Protein AF-A0A1V3NN03-F1 (afdb_monomer)

Secondary structure (DSSP, 8-state):
-HHHHHHHHHHHHHHHHHHHHHHHHHHHHHHHHHHHHHHHHHHHHHHHHHHHHHHHHTTHHHHHHHHHHS--PPPPTTS------

Organism: NCBI:txid108003

Nearest PDB structures (foldseek):
  8bh1-assembly1_D  TM=6.614E-01  e=7.043E-05  Pseudomonas aeruginosa PAO1

Foldseek 3Di:
DVVVVVVVVVVVVVVVVVVVVVVVVVVVVVVVVVVVVVVVVVVVVVVVVVVVVVVVPDPDPVVVCCCVVVVDDDDDPVPDDDDDD

Sequence (85 aa):
MTGLAALFLAVIVSALGVVYSKHHSRGLFIALQEELDIRDRLNVE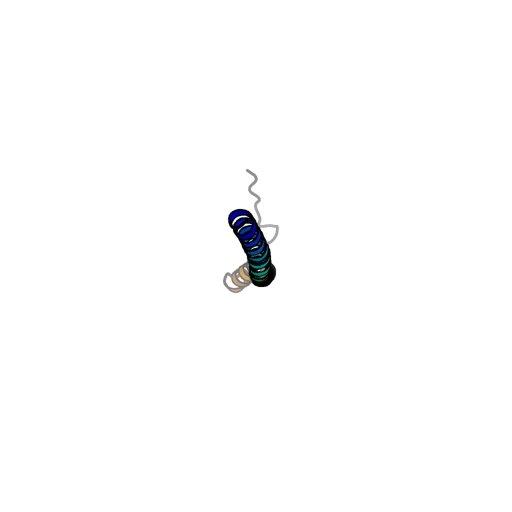WGQLQLEQSTWATHGRIEEVARGRLEMTLPDARTTVILLE

InterPro domains:
  IPR011922 Cell division protein FtsL [MF_00910] (1-83)
  IPR011922 Cell division protein FtsL [PF04999] (5-83)
  IPR011922 Cell division protein FtsL [PTHR37479] (6-83)
  IPR011922 Cell division protein FtsL [TIGR02209] (6-82)

pLDDT: mean 81.24, std 16.73, range [54.56, 97.44]

Mean predicted aligned error: 14.02 Å

Radius of gyration: 34.75 Å; Cα contacts (8 Å, |Δi|>4): 8; chains: 1; bounding box: 69×20×90 Å

Solvent-accessible surface area (backbone atoms only — not comparable to full-atom values): 5043 Å² total; per-residue (Å²): 115,68,69,60,54,51,51,52,50,51,51,52,53,50,54,52,50,52,54,49,52,50,52,53,51,50,54,54,49,50,59,52,50,53,56,50,51,53,52,54,52,51,51,52,52,50,51,51,53,50,53,56,49,50,68,58,64,73,54,63,57,60,52,51,51,41,39,70,74,65,68,59,71,86,79,57,86,90,75,69,82,83,85,80,130

Structure (mmCIF, N/CA/C/O backbone):
data_AF-A0A1V3NN03-F1
#
_entry.id   AF-A0A1V3NN03-F1
#
loop_
_atom_site.group_PDB
_atom_site.id
_atom_site.type_symbol
_atom_site.label_atom_id
_atom_site.label_alt_id
_atom_site.label_comp_id
_atom_site.label_asym_id
_atom_site.label_entity_id
_atom_site.label_seq_id
_atom_site.pdbx_PDB_ins_code
_atom_site.Cartn_x
_atom_site.Cartn_y
_atom_site.Cartn_z
_atom_site.occupancy
_atom_site.B_iso_or_equiv
_atom_site.auth_seq_id
_atom_site.auth_comp_id
_atom_site.auth_asym_id
_atom_site.auth_atom_id
_atom_site.pdbx_PDB_model_num
ATOM 1 N N . MET A 1 1 ? 36.478 0.174 -32.634 1.00 68.75 1 MET A N 1
ATOM 2 C CA . MET A 1 1 ? 35.060 0.416 -33.002 1.00 68.75 1 MET A CA 1
ATOM 3 C C . MET A 1 1 ? 34.099 -0.542 -32.298 1.00 68.75 1 MET A C 1
ATOM 5 O O . MET A 1 1 ? 33.101 -0.080 -31.767 1.00 68.75 1 MET A O 1
ATOM 9 N N . THR A 1 2 ? 34.407 -1.839 -32.207 1.00 88.50 2 THR A N 1
ATOM 10 C CA . THR A 1 2 ? 33.564 -2.856 -31.541 1.00 88.50 2 THR A CA 1
ATOM 11 C C . THR A 1 2 ? 33.290 -2.591 -30.053 1.00 88.50 2 THR A C 1
ATOM 13 O O . THR A 1 2 ? 32.150 -2.708 -29.619 1.00 88.50 2 THR A O 1
ATOM 16 N N . GLY A 1 3 ? 34.291 -2.160 -29.276 1.00 92.44 3 GLY A N 1
ATOM 17 C CA . GLY A 1 3 ? 34.109 -1.869 -27.842 1.00 92.44 3 GLY A CA 1
ATOM 18 C C . GLY A 1 3 ? 33.153 -0.704 -27.548 1.00 92.44 3 GLY A C 1
ATOM 19 O O . GLY A 1 3 ? 32.382 -0.759 -26.596 1.00 92.44 3 GLY A O 1
ATOM 20 N N . LEU A 1 4 ? 33.143 0.320 -28.406 1.00 93.94 4 LEU A N 1
ATOM 21 C CA . LEU A 1 4 ? 32.240 1.472 -28.289 1.00 93.94 4 LEU A CA 1
ATOM 22 C C . LEU A 1 4 ? 30.785 1.074 -28.567 1.00 93.94 4 LEU A C 1
ATOM 24 O O . LEU A 1 4 ? 29.886 1.484 -27.839 1.00 93.94 4 LEU A O 1
ATOM 28 N N . ALA A 1 5 ? 30.565 0.218 -29.570 1.00 94.31 5 ALA A N 1
ATOM 29 C CA . ALA A 1 5 ? 29.244 -0.329 -29.868 1.00 94.31 5 ALA A CA 1
ATOM 30 C C . ALA A 1 5 ? 28.716 -1.212 -28.723 1.00 94.31 5 ALA A C 1
ATOM 32 O O . ALA A 1 5 ? 27.546 -1.109 -28.362 1.00 94.31 5 ALA A O 1
ATOM 33 N N . ALA A 1 6 ? 29.580 -2.030 -28.112 1.00 95.62 6 ALA A N 1
ATOM 34 C CA . ALA A 1 6 ? 29.215 -2.852 -26.960 1.00 95.62 6 ALA A CA 1
ATOM 35 C C . ALA A 1 6 ? 28.835 -2.001 -25.737 1.00 95.62 6 ALA A C 1
ATOM 37 O O . ALA A 1 6 ? 27.819 -2.270 -25.100 1.00 95.62 6 ALA A O 1
ATOM 38 N N . LEU A 1 7 ? 29.603 -0.945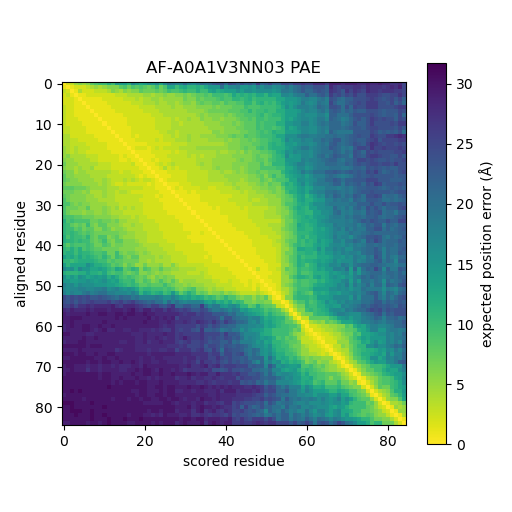 -25.440 1.00 96.00 7 LEU A N 1
ATOM 39 C CA . LEU A 1 7 ? 29.290 -0.022 -24.346 1.00 96.00 7 LEU A CA 1
ATOM 40 C C . LEU A 1 7 ? 27.957 0.700 -24.588 1.00 96.00 7 LEU A C 1
ATOM 42 O O . LEU A 1 7 ? 27.136 0.799 -23.682 1.00 96.00 7 LEU A O 1
ATOM 46 N N . PHE A 1 8 ? 27.720 1.160 -25.818 1.00 96.38 8 PHE A N 1
ATOM 47 C CA . PHE A 1 8 ? 26.469 1.817 -26.190 1.00 96.38 8 PHE A CA 1
ATOM 48 C C . PHE A 1 8 ? 25.259 0.889 -26.005 1.00 96.38 8 PHE A C 1
ATOM 50 O O . PHE A 1 8 ? 24.267 1.278 -25.390 1.00 96.38 8 PHE A O 1
ATOM 57 N N . LEU A 1 9 ? 25.371 -0.366 -26.451 1.00 97.12 9 LEU A N 1
ATOM 58 C CA . LEU A 1 9 ? 24.352 -1.392 -26.220 1.00 97.12 9 LEU A CA 1
ATOM 59 C C . LEU A 1 9 ? 24.129 -1.660 -24.729 1.00 97.12 9 LEU A C 1
ATOM 61 O O . LEU A 1 9 ? 22.983 -1.708 -24.288 1.00 97.12 9 LEU A O 1
ATOM 65 N N . ALA A 1 10 ? 25.200 -1.787 -23.944 1.00 96.69 10 ALA A N 1
ATOM 66 C CA . ALA A 1 10 ? 25.101 -2.011 -22.504 1.00 96.69 10 ALA A CA 1
ATOM 67 C C . ALA A 1 10 ? 24.368 -0.863 -21.789 1.00 96.69 10 ALA A C 1
ATOM 69 O O . ALA A 1 10 ? 23.526 -1.110 -20.926 1.00 96.69 10 ALA A O 1
ATOM 70 N N . VAL A 1 11 ? 24.631 0.388 -22.181 1.00 96.94 11 VAL A N 1
ATOM 71 C CA . VAL A 1 11 ? 23.941 1.566 -21.635 1.00 96.94 11 VAL A CA 1
ATOM 72 C C . VAL A 1 11 ? 22.457 1.557 -21.997 1.00 96.94 11 VAL A C 1
ATOM 74 O O . VAL A 1 11 ? 21.627 1.794 -21.122 1.00 96.94 11 VAL A O 1
ATOM 77 N N . ILE A 1 12 ? 22.101 1.238 -23.246 1.00 97.25 12 ILE A N 1
ATOM 78 C CA . ILE A 1 12 ? 20.693 1.149 -23.667 1.00 97.25 12 ILE A CA 1
ATOM 79 C C . ILE A 1 12 ? 19.955 0.064 -22.881 1.00 97.25 12 ILE A C 1
ATOM 81 O O . ILE A 1 12 ? 18.870 0.314 -22.357 1.00 97.25 12 ILE A O 1
ATOM 85 N N . VAL A 1 13 ? 20.545 -1.127 -22.763 1.00 97.31 13 VAL A N 1
ATOM 86 C CA . VAL A 1 13 ? 19.947 -2.240 -22.014 1.00 97.31 13 VAL A CA 1
ATOM 87 C C . VAL A 1 13 ? 19.769 -1.868 -20.541 1.00 97.31 13 VAL A C 1
ATOM 89 O O . VAL A 1 13 ? 18.705 -2.109 -19.976 1.00 97.31 13 VAL A O 1
ATOM 92 N N . SER A 1 14 ? 20.767 -1.220 -19.935 1.00 96.31 14 SER A N 1
ATOM 93 C CA . SER A 1 14 ? 20.679 -0.724 -18.558 1.00 96.31 14 SER A CA 1
ATOM 94 C C . SER A 1 14 ? 19.556 0.304 -18.391 1.00 96.31 14 SER A C 1
ATOM 96 O O . SER A 1 14 ? 18.718 0.166 -17.500 1.00 96.31 14 SER A O 1
ATOM 98 N N . ALA A 1 15 ? 19.470 1.290 -19.289 1.00 95.75 15 ALA A N 1
ATOM 99 C CA . ALA A 1 15 ? 18.438 2.322 -19.243 1.00 95.75 15 ALA A CA 1
ATOM 100 C C . ALA A 1 15 ? 17.024 1.726 -19.344 1.00 95.75 15 ALA A C 1
ATOM 102 O O . ALA A 1 15 ? 16.152 2.057 -18.539 1.00 95.75 15 ALA A O 1
ATOM 103 N N . LEU A 1 16 ? 16.808 0.797 -20.280 1.00 96.88 16 LEU A N 1
ATOM 104 C CA . LEU A 1 16 ? 15.535 0.087 -20.417 1.00 96.88 16 LEU A CA 1
ATOM 105 C C . LEU A 1 16 ? 15.219 -0.761 -19.179 1.00 96.88 16 LEU A C 1
ATOM 107 O O . LEU A 1 16 ? 14.084 -0.746 -18.702 1.00 96.88 16 LEU A O 1
ATOM 111 N N . GLY A 1 17 ? 16.221 -1.446 -18.620 1.00 95.69 17 GLY A N 1
ATOM 112 C CA . GLY A 1 17 ? 16.075 -2.237 -17.399 1.00 95.69 17 GLY A CA 1
ATOM 113 C C . GLY A 1 17 ? 15.637 -1.397 -16.198 1.00 95.69 17 GLY A C 1
ATOM 114 O O . GLY A 1 17 ? 14.723 -1.786 -15.470 1.00 95.69 17 GLY A O 1
ATOM 115 N N . VAL A 1 18 ? 16.222 -0.210 -16.020 1.00 95.88 18 VAL A N 1
ATOM 116 C CA . VAL A 1 18 ? 15.842 0.722 -14.945 1.00 95.88 18 VAL A CA 1
ATOM 117 C C . VAL A 1 18 ? 14.405 1.214 -15.119 1.00 95.88 18 VAL A C 1
ATOM 119 O O . VAL A 1 18 ? 13.634 1.195 -14.158 1.00 95.88 18 VAL A O 1
ATOM 122 N N . VAL A 1 19 ? 14.018 1.616 -16.333 1.00 95.56 19 VAL A N 1
ATOM 123 C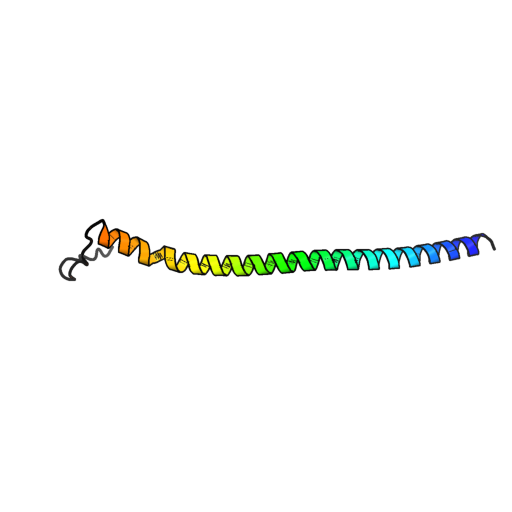 CA . VAL A 1 19 ? 12.650 2.081 -16.619 1.00 95.56 19 VAL A CA 1
ATOM 124 C C . VAL A 1 19 ? 11.634 0.970 -16.358 1.00 95.56 19 VAL A C 1
ATOM 126 O O . VAL A 1 19 ? 10.626 1.205 -15.688 1.00 95.56 19 VAL A O 1
ATOM 129 N N . TYR A 1 20 ? 11.921 -0.247 -16.821 1.00 95.06 20 TYR A N 1
ATOM 130 C CA . TYR A 1 20 ? 11.065 -1.408 -16.601 1.00 95.06 20 TYR A CA 1
ATOM 131 C C . TYR A 1 20 ? 10.919 -1.736 -15.111 1.00 95.06 20 TYR A C 1
ATOM 133 O O . TYR A 1 20 ? 9.802 -1.855 -14.607 1.00 95.06 20 TYR A O 1
ATOM 141 N N . SER A 1 21 ? 12.038 -1.801 -14.382 1.00 93.12 21 SER A N 1
ATOM 142 C CA . SER A 1 21 ? 12.042 -2.050 -12.938 1.00 93.12 21 SER A CA 1
ATOM 143 C C . SER A 1 21 ? 11.235 -0.994 -12.180 1.00 93.12 21 SER A C 1
ATOM 145 O O . SER A 1 21 ? 10.423 -1.322 -11.309 1.00 93.12 21 SER A O 1
ATOM 147 N N . LYS A 1 22 ? 11.377 0.285 -12.555 1.00 93.56 22 LYS A N 1
ATOM 148 C CA . LYS A 1 22 ? 10.627 1.373 -11.924 1.00 93.56 22 LYS A CA 1
ATOM 149 C C . LYS A 1 22 ? 9.132 1.293 -12.218 1.00 93.56 22 LYS A C 1
ATOM 151 O O . LYS A 1 22 ? 8.331 1.525 -11.312 1.00 93.56 22 LYS A O 1
ATOM 156 N N . HIS A 1 23 ? 8.755 0.959 -13.451 1.00 93.44 23 HIS A N 1
ATOM 157 C CA . HIS A 1 23 ? 7.358 0.784 -13.834 1.00 93.44 23 HIS A CA 1
ATOM 158 C C . HIS A 1 23 ? 6.715 -0.384 -13.077 1.00 93.44 23 HIS A C 1
ATOM 160 O O . HIS A 1 23 ? 5.666 -0.208 -12.460 1.00 93.44 23 HIS A O 1
ATOM 166 N N . HIS A 1 24 ? 7.387 -1.537 -13.036 1.00 93.19 24 HIS A N 1
ATOM 167 C CA . HIS A 1 24 ? 6.906 -2.712 -12.313 1.00 93.19 24 HIS A CA 1
ATOM 168 C C . HIS A 1 24 ? 6.770 -2.448 -10.807 1.00 93.19 24 HIS A C 1
ATOM 170 O O . HIS A 1 24 ? 5.727 -2.725 -10.217 1.00 93.19 24 HIS A O 1
ATOM 176 N N . SER A 1 25 ? 7.778 -1.806 -10.204 1.00 92.19 25 SER A N 1
ATOM 177 C CA . SER A 1 25 ? 7.740 -1.398 -8.793 1.00 92.19 25 SER A CA 1
ATOM 178 C C . SER A 1 25 ? 6.561 -0.471 -8.497 1.00 92.19 25 SER A C 1
ATOM 180 O O . SER A 1 25 ? 5.924 -0.599 -7.458 1.00 92.19 25 SER A O 1
ATOM 182 N N . ARG A 1 26 ? 6.243 0.460 -9.409 1.00 94.12 26 ARG A N 1
ATOM 183 C CA . ARG A 1 26 ? 5.099 1.364 -9.243 1.00 94.12 26 ARG A CA 1
ATOM 184 C C . ARG A 1 26 ? 3.769 0.609 -9.271 1.00 94.12 26 ARG A C 1
ATOM 186 O O . ARG A 1 26 ? 2.902 0.930 -8.469 1.00 94.12 26 ARG A O 1
ATOM 193 N N . GLY A 1 27 ? 3.619 -0.381 -10.151 1.00 94.88 27 GLY A N 1
ATOM 194 C CA . GLY A 1 27 ? 2.419 -1.222 -10.201 1.00 94.88 27 GLY A CA 1
ATOM 195 C C . GLY A 1 27 ? 2.207 -2.008 -8.906 1.00 94.88 27 GLY A C 1
ATOM 196 O O . GLY A 1 27 ? 1.136 -1.934 -8.311 1.00 94.88 27 GLY A O 1
ATOM 197 N N . LEU A 1 28 ? 3.256 -2.682 -8.424 1.00 93.56 28 LEU A N 1
ATOM 198 C CA . LEU A 1 28 ? 3.214 -3.421 -7.156 1.00 93.56 28 LEU A CA 1
ATOM 199 C C . LEU A 1 28 ? 2.920 -2.509 -5.960 1.00 93.56 28 LEU A C 1
ATOM 201 O O . LEU A 1 28 ? 2.151 -2.875 -5.078 1.00 93.56 28 LEU A O 1
ATOM 205 N N . PHE A 1 29 ? 3.506 -1.310 -5.942 1.00 95.44 29 PHE A N 1
ATOM 206 C CA . PHE A 1 29 ? 3.271 -0.337 -4.880 1.00 95.44 29 PHE A CA 1
ATOM 207 C C . PHE A 1 29 ? 1.811 0.129 -4.831 1.00 95.44 29 PHE A C 1
ATOM 209 O O . PHE A 1 29 ? 1.253 0.249 -3.747 1.00 95.44 29 PHE A O 1
ATOM 216 N N . ILE A 1 30 ? 1.180 0.359 -5.987 1.00 96.44 30 ILE A N 1
ATOM 217 C CA . ILE A 1 30 ? -0.236 0.748 -6.051 1.00 96.44 30 ILE A CA 1
ATOM 218 C C . ILE A 1 30 ? -1.128 -0.370 -5.505 1.00 96.44 30 ILE A C 1
ATOM 220 O O . ILE A 1 30 ? -1.978 -0.097 -4.665 1.00 96.44 30 ILE A O 1
ATOM 224 N N . ALA A 1 31 ? -0.895 -1.617 -5.923 1.00 95.44 31 ALA A N 1
ATOM 225 C CA . ALA A 1 31 ? -1.671 -2.759 -5.439 1.00 95.44 31 ALA A CA 1
ATOM 226 C C . ALA A 1 31 ? -1.539 -2.944 -3.918 1.00 95.44 31 ALA A C 1
ATOM 228 O O . ALA A 1 31 ? -2.522 -3.180 -3.224 1.00 95.44 31 ALA A O 1
ATOM 229 N N . LEU A 1 32 ? -0.325 -2.781 -3.381 1.00 97.31 32 LEU A N 1
ATOM 230 C CA . LEU A 1 32 ? -0.099 -2.816 -1.937 1.00 97.31 32 LEU A CA 1
ATOM 231 C C . LEU A 1 32 ? -0.844 -1.685 -1.214 1.00 97.31 32 LEU A C 1
ATOM 233 O O . LEU A 1 32 ? -1.419 -1.904 -0.151 1.00 97.31 32 LEU A O 1
ATOM 237 N N . GLN A 1 33 ? -0.814 -0.476 -1.774 1.00 96.94 33 GLN A N 1
ATOM 238 C CA . GLN A 1 33 ? -1.453 0.691 -1.175 1.00 96.94 33 GLN A CA 1
ATOM 239 C C . GLN A 1 33 ? -2.979 0.545 -1.114 1.00 96.94 33 GLN A C 1
ATOM 241 O O . GLN A 1 33 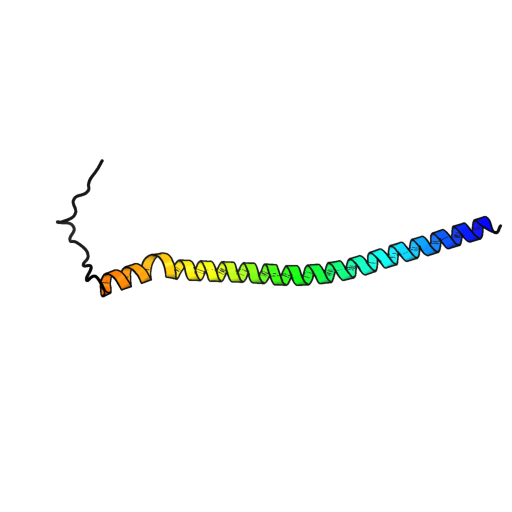? -3.579 0.988 -0.139 1.00 96.94 33 GLN A O 1
ATOM 246 N N . GLU A 1 34 ? -3.591 -0.084 -2.118 1.00 97.19 34 GLU A N 1
ATOM 247 C CA . GLU A 1 34 ? -5.030 -0.364 -2.153 1.00 97.19 34 GLU A CA 1
ATOM 248 C C . GLU A 1 34 ? -5.454 -1.304 -1.016 1.00 97.19 34 GLU A C 1
ATOM 250 O O . GLU A 1 34 ? -6.385 -1.000 -0.273 1.00 97.19 34 GLU A O 1
ATOM 255 N N . GLU A 1 35 ? -4.721 -2.399 -0.808 1.00 96.12 35 GLU A N 1
ATOM 256 C CA . GLU A 1 35 ? -5.020 -3.342 0.275 1.00 96.12 35 GLU A CA 1
ATOM 257 C C . GLU A 1 35 ? -4.835 -2.703 1.662 1.00 96.12 35 GLU A C 1
ATOM 259 O O . GLU A 1 35 ? -5.625 -2.925 2.583 1.00 96.12 35 GLU A O 1
ATOM 264 N N . LEU A 1 36 ? -3.806 -1.862 1.818 1.00 97.44 36 LEU A N 1
ATOM 265 C CA . LEU A 1 36 ? -3.580 -1.116 3.056 1.00 97.44 36 LEU A CA 1
ATOM 266 C C . LEU A 1 36 ? -4.719 -0.137 3.356 1.00 97.44 36 LEU A C 1
ATOM 268 O O . LEU A 1 36 ? -5.140 -0.049 4.506 1.00 97.44 36 LEU A O 1
ATOM 272 N N . ASP A 1 37 ? -5.241 0.551 2.341 1.00 97.25 37 ASP A N 1
ATOM 273 C CA . ASP A 1 37 ? -6.365 1.478 2.502 1.00 97.25 37 ASP A CA 1
ATOM 274 C C . ASP A 1 37 ? -7.639 0.746 2.957 1.00 97.25 37 ASP A C 1
ATOM 276 O O . ASP A 1 37 ? -8.330 1.182 3.882 1.00 97.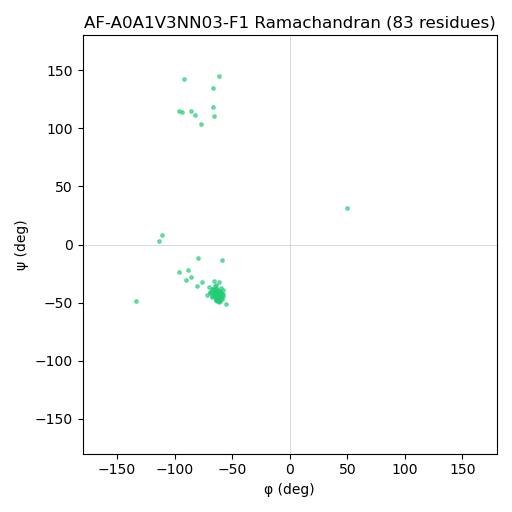25 37 ASP A O 1
ATOM 280 N N . ILE A 1 38 ? -7.908 -0.434 2.385 1.00 96.56 38 ILE A N 1
ATOM 281 C CA . ILE A 1 38 ? -9.018 -1.296 2.811 1.00 96.56 38 ILE A CA 1
ATOM 282 C C . ILE A 1 38 ? -8.845 -1.714 4.274 1.00 96.56 38 ILE A C 1
ATOM 284 O O . ILE A 1 38 ? -9.784 -1.592 5.067 1.00 96.56 38 ILE A O 1
ATOM 288 N N . ARG A 1 39 ? -7.650 -2.184 4.647 1.00 96.69 39 ARG A N 1
ATOM 289 C CA . ARG A 1 39 ? -7.341 -2.596 6.022 1.00 96.69 39 ARG A CA 1
ATOM 290 C C . ARG A 1 39 ? -7.528 -1.448 7.010 1.00 96.69 39 ARG A C 1
ATOM 292 O O . ARG A 1 39 ? -8.113 -1.642 8.074 1.00 96.69 39 ARG A O 1
ATOM 299 N N . ASP A 1 40 ? -7.029 -0.264 6.680 1.00 97.06 40 ASP A N 1
ATOM 300 C CA . ASP A 1 40 ? -7.100 0.891 7.569 1.00 97.06 40 ASP A CA 1
ATOM 301 C C . ASP A 1 40 ? -8.553 1.364 7.737 1.00 97.06 40 ASP A C 1
ATOM 303 O O . ASP A 1 40 ? -8.976 1.638 8.863 1.00 97.06 40 ASP A O 1
ATOM 307 N N . ARG A 1 41 ? -9.366 1.332 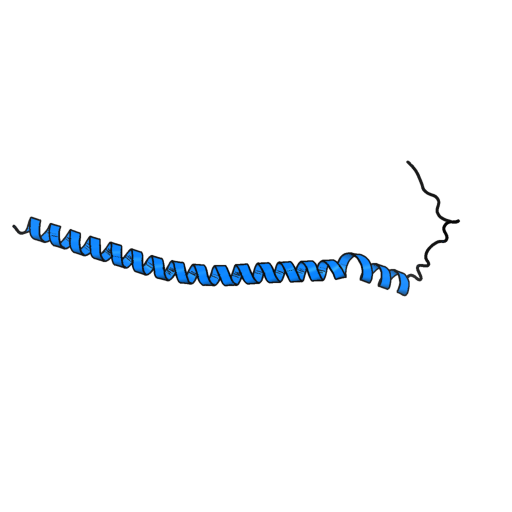6.670 1.00 96.69 41 ARG A N 1
ATOM 308 C CA . ARG A 1 41 ? -10.816 1.577 6.759 1.00 96.69 41 ARG A CA 1
ATOM 309 C C . ARG A 1 41 ? -11.512 0.590 7.698 1.00 96.69 41 ARG A C 1
ATOM 311 O O . ARG A 1 41 ? -12.284 1.015 8.555 1.00 96.69 41 ARG A O 1
ATOM 318 N N . LEU A 1 42 ? -11.221 -0.705 7.568 1.00 96.44 42 LEU A N 1
ATOM 319 C CA . LEU A 1 42 ? -11.793 -1.740 8.438 1.00 96.44 42 LEU A CA 1
ATOM 320 C C . LEU A 1 42 ? -11.376 -1.558 9.903 1.00 96.44 42 LEU A C 1
ATOM 322 O O . LEU A 1 42 ? -12.193 -1.744 10.798 1.00 96.44 42 LEU A O 1
ATOM 326 N N . ASN A 1 43 ? -10.131 -1.152 10.164 1.00 95.69 43 ASN A N 1
ATOM 327 C CA . ASN A 1 43 ? -9.669 -0.860 11.523 1.00 95.69 43 ASN A CA 1
ATOM 328 C C . ASN A 1 43 ? -10.411 0.328 12.149 1.00 95.69 43 ASN A C 1
ATOM 330 O O . ASN A 1 43 ? -10.718 0.299 13.341 1.00 95.69 43 ASN A O 1
ATOM 334 N N . VAL A 1 44 ? -10.710 1.365 11.362 1.00 95.25 44 VAL A N 1
ATOM 335 C CA . VAL A 1 44 ? -11.511 2.505 11.832 1.00 95.25 44 VAL A CA 1
ATOM 336 C C . VAL A 1 44 ? -12.929 2.059 12.179 1.00 95.25 44 VAL A C 1
ATOM 338 O O . VAL A 1 44 ? -13.410 2.379 13.265 1.00 95.25 44 VAL A O 1
ATOM 341 N N . GLU A 1 45 ? -13.576 1.296 11.297 1.00 94.62 45 GLU A N 1
ATOM 342 C CA . GLU A 1 45 ? -14.920 0.755 11.534 1.00 94.62 45 GLU A CA 1
ATOM 343 C C . GLU A 1 45 ? -14.947 -0.141 12.779 1.00 94.62 45 GLU A C 1
ATOM 345 O O . GLU A 1 45 ? -15.796 0.023 13.652 1.00 94.62 45 GLU A O 1
ATOM 350 N N . TRP A 1 46 ? -13.95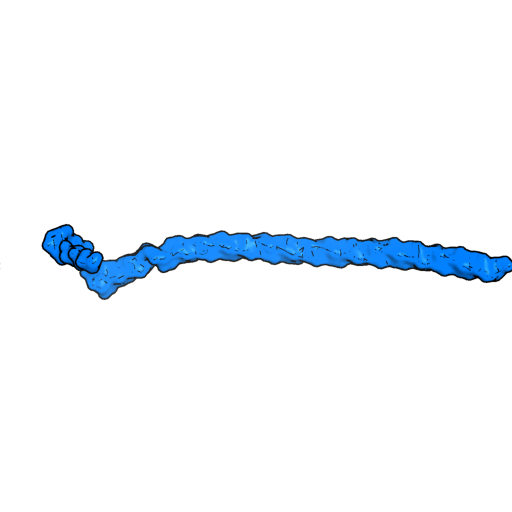6 -1.021 12.928 1.00 93.06 46 TRP A N 1
ATOM 351 C CA . TRP A 1 46 ? -13.803 -1.845 14.123 1.00 93.06 46 TRP A CA 1
ATOM 352 C C . TRP A 1 46 ? -13.674 -1.001 15.395 1.00 93.06 46 TRP A C 1
ATOM 354 O O . TRP A 1 46 ? -14.326 -1.283 16.401 1.00 93.06 46 TRP A O 1
ATOM 364 N N . GLY A 1 47 ? -12.865 0.061 15.356 1.00 91.56 47 GLY A N 1
ATOM 365 C CA . GLY A 1 47 ? -12.721 0.993 16.472 1.00 91.56 47 GLY A CA 1
ATOM 366 C C . GLY A 1 47 ? -14.043 1.667 16.848 1.00 91.56 47 GLY A C 1
ATOM 367 O O . GLY A 1 47 ? -14.365 1.762 18.032 1.00 91.56 47 GLY A O 1
ATOM 368 N N . GLN A 1 48 ? -14.839 2.076 15.858 1.00 92.06 48 GLN A N 1
ATOM 369 C CA . GLN A 1 48 ? -16.174 2.642 16.080 1.00 92.06 48 GLN A CA 1
ATOM 370 C C . GLN A 1 48 ? -17.115 1.621 16.724 1.00 92.06 48 GLN A C 1
ATOM 372 O O . GLN A 1 48 ? -17.702 1.912 17.766 1.00 92.06 48 GLN A O 1
ATOM 377 N N . LEU A 1 49 ? -17.180 0.400 16.188 1.00 89.19 49 LEU A N 1
ATOM 378 C CA . LEU A 1 49 ? -17.992 -0.682 16.752 1.00 89.19 49 LEU A CA 1
ATOM 379 C C . LEU A 1 49 ? -17.584 -1.019 18.191 1.00 89.19 49 LEU A C 1
ATOM 381 O O . LEU A 1 49 ? -18.429 -1.299 19.038 1.00 89.19 49 LEU A O 1
ATOM 385 N N . GLN A 1 50 ? -16.290 -0.975 18.501 1.00 86.31 50 GLN A N 1
ATOM 386 C CA . GLN A 1 50 ? -15.802 -1.244 19.848 1.00 86.31 50 GLN A CA 1
ATOM 387 C C . GLN A 1 50 ? -16.185 -0.130 20.836 1.00 86.31 50 GLN A C 1
ATOM 389 O O . GLN A 1 50 ? -16.532 -0.419 21.985 1.00 86.31 50 GLN A O 1
ATOM 394 N N . LEU A 1 51 ? -16.189 1.132 20.394 1.00 84.00 51 LEU A N 1
ATOM 395 C CA . LEU A 1 51 ? -16.698 2.257 21.184 1.00 84.00 51 LEU A CA 1
ATOM 396 C C . LEU A 1 51 ? -18.209 2.137 21.411 1.00 84.00 51 LEU A C 1
ATOM 398 O O . LEU A 1 51 ? -18.670 2.289 22.548 1.00 84.00 51 LEU A O 1
ATOM 402 N N . GLU A 1 52 ? -18.964 1.778 20.370 1.00 83.62 52 GLU A N 1
ATOM 403 C CA . GLU A 1 52 ? -20.386 1.459 20.494 1.00 83.62 52 GLU A CA 1
ATOM 404 C C . GLU A 1 52 ? -20.592 0.358 21.542 1.00 83.62 52 GLU A C 1
ATOM 406 O O . GLU A 1 52 ? -21.317 0.573 22.508 1.00 83.62 52 GLU A O 1
ATOM 411 N N . GLN A 1 53 ? -19.876 -0.768 21.466 1.00 77.62 53 GLN A N 1
ATOM 412 C CA . GLN A 1 53 ? -19.993 -1.855 22.448 1.00 77.62 53 GLN A CA 1
ATOM 413 C C . GLN A 1 53 ?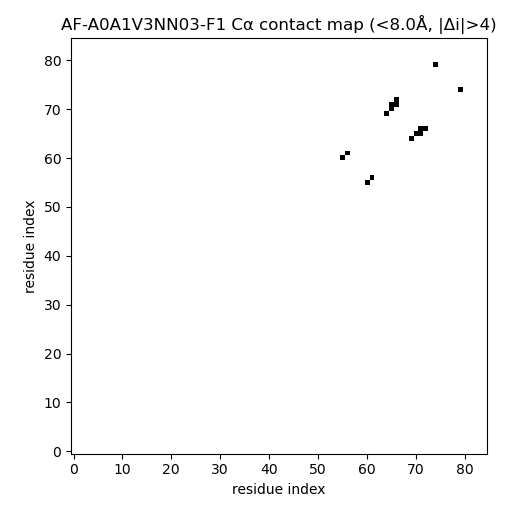 -19.619 -1.440 23.876 1.00 77.62 53 GLN A C 1
ATOM 415 O O . GLN A 1 53 ? -20.310 -1.824 24.822 1.00 77.62 53 GLN A O 1
ATOM 420 N N . SER A 1 54 ? -18.563 -0.640 24.059 1.00 70.12 54 SER A N 1
ATOM 421 C CA . SER A 1 54 ? -18.171 -0.161 25.393 1.00 70.12 54 SER A CA 1
ATOM 422 C C . SER A 1 54 ? -19.260 0.691 26.052 1.00 70.12 54 SER A C 1
ATOM 424 O O . SER A 1 54 ? -19.479 0.585 27.257 1.00 70.12 54 SER A O 1
ATOM 426 N N . THR A 1 55 ? -20.037 1.432 25.257 1.00 62.88 55 THR A N 1
ATOM 427 C CA . THR A 1 55 ? -21.162 2.234 25.757 1.00 62.88 55 THR A CA 1
ATOM 428 C C . THR A 1 55 ? -22.278 1.348 26.329 1.00 62.88 55 THR A C 1
ATOM 430 O O . THR A 1 55 ? -22.937 1.719 27.299 1.00 62.88 55 THR A O 1
ATOM 433 N N . TRP A 1 56 ? -22.457 0.136 25.796 1.00 54.88 56 TRP A N 1
ATOM 434 C CA . TRP A 1 56 ? -23.467 -0.822 26.263 1.00 54.88 56 TRP A CA 1
ATOM 435 C C . TRP A 1 56 ? -22.961 -1.734 27.392 1.00 54.88 56 TRP A C 1
ATOM 437 O O . TRP A 1 56 ? -23.762 -2.282 28.154 1.00 54.88 56 TRP A O 1
ATOM 447 N N . ALA A 1 57 ? -21.642 -1.904 27.519 1.00 55.00 57 ALA A N 1
ATOM 448 C CA . ALA A 1 57 ? -21.032 -2.825 28.473 1.00 55.00 57 ALA A CA 1
ATOM 449 C C . ALA A 1 57 ? -20.822 -2.229 29.877 1.00 55.00 57 ALA A C 1
ATOM 451 O O . ALA A 1 57 ? -20.814 -2.985 30.847 1.00 55.00 57 ALA A O 1
ATOM 452 N N . THR A 1 58 ? -20.652 -0.910 30.021 1.00 55.00 58 THR A N 1
ATOM 453 C CA . THR A 1 58 ? -20.074 -0.373 31.266 1.00 55.00 58 THR A CA 1
ATOM 454 C C . THR A 1 58 ? -21.075 -0.031 32.373 1.00 55.00 58 THR A C 1
ATOM 456 O O . THR A 1 58 ? -20.678 -0.159 33.524 1.00 55.00 58 THR A O 1
ATOM 459 N N . HIS A 1 59 ? -22.330 0.376 32.127 1.00 56.09 59 HIS A N 1
ATOM 460 C CA . HIS A 1 59 ? -23.228 0.790 33.238 1.00 56.09 59 HIS A CA 1
ATOM 461 C C . HIS A 1 59 ? -24.649 0.200 33.200 1.00 56.09 59 HIS A C 1
ATOM 463 O O . HIS A 1 59 ? -25.088 -0.361 34.199 1.00 56.09 59 HIS A O 1
ATOM 469 N N . GLY A 1 60 ? -25.364 0.237 32.071 1.00 55.84 60 GLY A N 1
ATOM 470 C CA . GLY A 1 60 ? -26.800 -0.101 32.069 1.00 55.84 60 GLY A CA 1
ATOM 471 C C . GLY A 1 60 ? -27.121 -1.572 32.366 1.00 55.84 60 GLY A C 1
ATOM 472 O O . GLY A 1 60 ? -27.993 -1.877 33.173 1.00 55.84 60 GLY A O 1
ATOM 473 N N . ARG A 1 61 ? -26.386 -2.511 31.757 1.00 60.38 61 ARG A N 1
ATOM 474 C CA . ARG A 1 61 ? -26.736 -3.941 31.812 1.00 60.38 61 ARG A CA 1
ATOM 475 C C . ARG A 1 61 ? -26.388 -4.612 33.142 1.00 60.38 61 ARG A C 1
ATOM 477 O O . ARG A 1 61 ? -27.094 -5.524 33.559 1.00 60.38 61 ARG A O 1
ATOM 484 N N . ILE A 1 62 ? -25.319 -4.180 33.812 1.00 61.81 62 ILE A N 1
ATOM 485 C CA . ILE A 1 62 ? -24.965 -4.693 35.146 1.00 61.81 62 ILE A CA 1
ATOM 486 C C . ILE A 1 62 ? -25.961 -4.161 36.175 1.00 61.81 62 ILE A C 1
ATOM 488 O O . ILE A 1 62 ? -26.444 -4.930 37.000 1.00 61.81 62 ILE A O 1
ATOM 492 N N . GLU A 1 63 ? -26.313 -2.877 36.092 1.00 60.31 63 GLU A N 1
ATOM 493 C CA . GLU A 1 63 ? -27.259 -2.252 37.012 1.00 60.31 63 GLU A CA 1
ATOM 494 C C . GLU A 1 63 ? -28.675 -2.824 36.857 1.00 60.31 63 GLU A C 1
ATOM 496 O O . GLU A 1 63 ? -29.327 -3.124 37.852 1.00 60.31 63 GLU A O 1
ATOM 501 N N . GLU A 1 64 ? -29.137 -3.057 35.627 1.00 62.84 64 GLU A N 1
ATOM 502 C CA . GLU A 1 64 ? -30.458 -3.635 35.363 1.00 62.84 64 GLU A CA 1
ATOM 503 C C . GLU A 1 64 ? -30.545 -5.109 35.791 1.00 62.84 64 GLU A C 1
ATOM 505 O O . GLU A 1 64 ? -31.514 -5.520 36.434 1.00 62.84 64 GLU A O 1
ATOM 510 N N . VAL A 1 65 ? -29.498 -5.903 35.528 1.00 65.75 65 VAL A N 1
ATOM 511 C CA . VAL A 1 65 ? -29.424 -7.294 36.003 1.00 65.75 65 VAL A CA 1
ATOM 512 C C . VAL A 1 65 ? -29.306 -7.353 37.527 1.00 65.75 65 VAL A C 1
ATOM 514 O O . VAL A 1 65 ? -29.941 -8.212 38.137 1.00 65.75 65 VAL A O 1
ATOM 517 N N . ALA A 1 66 ? -28.552 -6.450 38.159 1.00 61.41 66 ALA A N 1
ATOM 518 C CA . ALA A 1 66 ? -28.447 -6.380 39.613 1.00 61.41 66 ALA A CA 1
ATOM 519 C C . ALA A 1 66 ? -29.773 -5.948 40.254 1.00 61.41 66 ALA A C 1
ATOM 521 O O . ALA A 1 66 ? -30.252 -6.600 41.177 1.00 61.41 66 ALA A O 1
ATOM 522 N N . ARG A 1 67 ? -30.437 -4.919 39.722 1.00 65.75 67 ARG A N 1
ATOM 523 C CA . ARG A 1 67 ? -31.731 -4.445 40.228 1.00 65.75 67 ARG A CA 1
ATOM 524 C C . ARG A 1 67 ? -32.827 -5.504 40.084 1.00 65.75 67 ARG A C 1
ATOM 526 O O . ARG A 1 67 ? -33.616 -5.688 41.004 1.00 65.75 67 ARG A O 1
ATOM 533 N N . GLY A 1 68 ? -32.849 -6.225 38.960 1.00 66.31 68 GLY A N 1
ATOM 534 C CA . GLY A 1 68 ? -33.855 -7.250 38.677 1.00 66.31 68 GLY A CA 1
ATOM 535 C C . GLY A 1 68 ? -33.611 -8.607 39.348 1.00 66.31 68 GLY A C 1
ATOM 536 O O . GLY A 1 68 ? -34.574 -9.261 39.733 1.00 66.31 68 GLY A O 1
ATOM 537 N N . ARG A 1 69 ? -32.353 -9.059 39.491 1.00 61.59 69 ARG A N 1
ATOM 538 C CA . ARG A 1 69 ? -32.033 -10.371 40.101 1.00 61.59 69 ARG A CA 1
ATOM 539 C C . ARG A 1 69 ? -31.677 -10.317 41.585 1.00 61.59 69 ARG A C 1
ATOM 541 O O . ARG A 1 69 ? -31.791 -11.349 42.236 1.00 61.59 69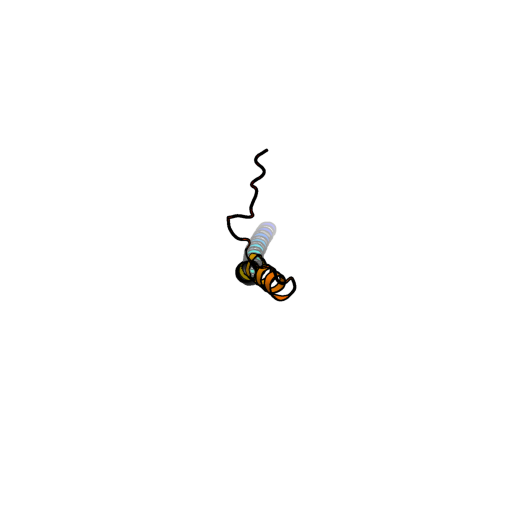 ARG A O 1
ATOM 548 N N . LEU A 1 70 ? -31.215 -9.178 42.105 1.00 63.91 70 LEU A N 1
ATOM 549 C CA . LEU A 1 70 ? -30.789 -9.025 43.506 1.00 63.91 70 LEU A CA 1
ATOM 550 C C . LEU A 1 70 ? -31.738 -8.136 44.330 1.00 63.91 70 LEU A C 1
ATOM 552 O O . LEU A 1 70 ? -31.391 -7.798 45.456 1.00 63.91 70 LEU A O 1
ATOM 556 N N . GLU A 1 71 ? -32.897 -7.736 43.785 1.00 62.09 71 GLU A N 1
ATOM 557 C CA . GLU A 1 71 ? -33.885 -6.863 44.457 1.00 62.09 71 GLU A CA 1
ATOM 558 C C . GLU A 1 71 ? -33.262 -5.591 45.073 1.00 62.09 71 GLU A C 1
ATOM 560 O O . GLU A 1 71 ? -33.715 -5.077 46.098 1.00 62.09 71 GLU A O 1
ATOM 565 N N . MET A 1 72 ? -32.194 -5.064 44.461 1.00 59.66 72 MET A N 1
ATOM 566 C CA . MET A 1 72 ? -31.504 -3.888 44.988 1.00 59.66 72 MET A CA 1
ATOM 567 C C . MET A 1 72 ? -32.423 -2.662 44.920 1.00 59.66 72 MET A C 1
ATOM 569 O O . MET A 1 72 ? -32.721 -2.142 43.844 1.00 59.66 72 MET A O 1
ATOM 573 N N . THR A 1 73 ? -32.854 -2.190 46.088 1.00 61.41 73 THR A N 1
ATOM 574 C CA . THR A 1 73 ? -33.556 -0.918 46.283 1.00 61.41 73 THR A CA 1
ATOM 575 C C . THR A 1 73 ? -32.546 0.184 46.591 1.00 61.41 73 THR A C 1
ATOM 577 O O . THR A 1 73 ? -31.540 -0.051 47.258 1.00 61.41 73 THR A O 1
ATOM 580 N N . LEU A 1 74 ? -32.787 1.394 46.074 1.00 58.41 74 LEU A N 1
ATOM 581 C CA . LEU A 1 74 ? -31.918 2.543 46.326 1.00 58.41 74 LEU A CA 1
ATOM 582 C C . LEU A 1 74 ? -32.012 2.912 47.823 1.00 58.41 74 LEU A C 1
ATOM 584 O O . LEU A 1 74 ? -33.116 3.220 48.280 1.00 58.41 74 LEU A O 1
ATOM 588 N N . PRO A 1 75 ? -30.915 2.850 48.602 1.00 60.66 75 PRO A N 1
ATOM 589 C CA . PRO A 1 75 ? -30.969 3.111 50.037 1.00 60.66 75 PRO A CA 1
ATOM 590 C C . PRO A 1 75 ? -31.319 4.583 50.310 1.00 60.66 75 PRO A C 1
ATOM 592 O O . PRO A 1 75 ? -30.777 5.487 49.674 1.00 60.66 75 PRO A O 1
ATOM 595 N N . ASP A 1 76 ? -32.242 4.819 51.251 1.00 57.16 76 ASP A N 1
ATOM 596 C CA . ASP A 1 76 ? -32.642 6.165 51.687 1.00 57.16 76 ASP A CA 1
ATOM 597 C C . ASP A 1 76 ? -31.433 6.905 52.283 1.00 57.16 76 ASP A C 1
ATOM 599 O O . ASP A 1 76 ? -30.594 6.316 52.970 1.00 57.16 76 ASP A O 1
ATOM 603 N N . ALA A 1 77 ? -31.365 8.222 52.074 1.00 59.91 77 ALA A N 1
ATOM 604 C CA . ALA A 1 77 ? -30.258 9.073 52.520 1.00 59.91 77 ALA A CA 1
ATOM 605 C C . ALA A 1 77 ? -30.039 9.039 54.047 1.00 59.91 77 ALA A C 1
ATOM 607 O O . ALA A 1 77 ? -29.006 9.483 54.543 1.00 59.91 77 ALA A O 1
ATOM 608 N N . ARG A 1 78 ? -30.999 8.490 54.801 1.00 58.00 78 ARG A N 1
ATOM 609 C CA . ARG A 1 78 ? -30.931 8.281 56.250 1.00 58.00 78 ARG A CA 1
ATOM 610 C C . ARG A 1 78 ? -30.131 7.055 56.696 1.00 58.00 78 ARG A C 1
ATOM 612 O O . ARG A 1 78 ? -29.864 6.951 57.889 1.00 58.00 78 ARG A O 1
ATOM 619 N N . THR A 1 79 ? -29.753 6.140 55.802 1.00 57.75 79 THR A N 1
ATOM 620 C CA . THR A 1 79 ? -29.081 4.874 56.176 1.00 57.75 79 THR A CA 1
ATOM 621 C C . THR A 1 79 ? -27.632 4.781 55.681 1.00 57.75 79 THR A C 1
ATOM 623 O O . THR A 1 79 ? -26.957 3.783 55.920 1.00 57.75 79 THR A O 1
ATOM 626 N N . THR A 1 80 ? -27.113 5.828 55.038 1.00 55.31 80 THR A N 1
ATOM 627 C CA . THR A 1 80 ? -25.741 5.844 54.515 1.00 55.31 80 THR A CA 1
ATOM 628 C C . THR A 1 80 ? -24.782 6.469 55.527 1.00 55.31 80 THR A C 1
ATOM 630 O O . THR A 1 80 ? -24.859 7.664 55.807 1.00 55.31 80 THR A O 1
ATOM 633 N N . VAL A 1 81 ? -23.852 5.671 56.059 1.00 63.72 81 VAL A N 1
ATOM 634 C CA . VAL A 1 81 ? -22.733 6.158 56.879 1.00 63.72 81 VAL A CA 1
ATOM 635 C C . VAL A 1 81 ? -21.516 6.310 55.971 1.00 63.72 81 VAL A C 1
ATOM 637 O O . VAL A 1 81 ? -21.029 5.328 55.415 1.00 63.72 81 VAL A O 1
ATOM 640 N N . ILE A 1 82 ? -21.046 7.544 55.786 1.00 64.81 82 ILE A N 1
ATOM 641 C CA . ILE A 1 82 ? -19.832 7.827 55.014 1.00 64.81 82 ILE A CA 1
ATOM 642 C C . ILE A 1 82 ? -18.640 7.606 55.945 1.00 64.81 82 ILE A C 1
ATOM 644 O O . ILE A 1 82 ? -18.449 8.357 56.900 1.00 64.81 82 ILE A O 1
ATOM 648 N N . LEU A 1 83 ? -17.856 6.564 55.677 1.00 63.28 83 LEU A N 1
ATOM 649 C CA . LEU A 1 83 ? -16.559 6.364 56.314 1.00 63.28 83 LEU A CA 1
ATOM 650 C C . LEU A 1 83 ? -15.564 7.320 55.648 1.00 63.28 83 LEU A C 1
ATOM 652 O O . LEU A 1 83 ? -15.165 7.114 54.504 1.00 63.28 83 LEU A O 1
ATOM 656 N N . LEU A 1 84 ? -15.239 8.401 56.351 1.00 62.34 84 LEU A N 1
ATOM 657 C CA . LEU A 1 84 ? -14.084 9.240 56.056 1.00 62.34 84 LEU A CA 1
ATOM 658 C C . LEU A 1 84 ? -12.889 8.601 56.776 1.00 62.34 84 LEU A C 1
ATOM 660 O O . LEU A 1 84 ? -12.912 8.514 58.004 1.00 62.34 84 LEU A O 1
ATOM 664 N N . GLU A 1 85 ? -11.912 8.114 56.011 1.00 54.56 85 GLU A N 1
ATOM 665 C CA . GLU A 1 85 ? -10.555 7.837 56.513 1.00 54.56 85 GLU A CA 1
ATOM 666 C C . GLU A 1 85 ? -9.788 9.153 56.690 1.00 54.56 85 GLU A C 1
ATOM 668 O O . GLU A 1 85 ? -9.851 9.999 55.764 1.00 54.56 85 GLU A O 1
#